Protein AF-A0A2A9CG44-F1 (afdb_monomer_lite)

Sequence (148 aa):
MIVKFLASFSFLVMAVLFAGVLSKVSSVVETRFLSKLSAREQRIFLIGGTVFLESCLVMLLAKANEWSYIDSLFVASLLLLALIWLPAYFRPYQENASRTIGRFHRGLHSGEIDIHKSGSRHPFFIGTLIFCTVGLLTVFAYYFSYVT

Radius of gyration: 20.28 Å; chains: 1; bounding box: 50×35×63 Å

Secondary structure (DSSP, 8-state):
-HHHHHHHHHHHHHHHHHHHHHHHHHHHHHHHTGGGS-HHHHHHHHHHHHHHHHHHHHHHHHHHHT--HHHHHHHHHHHHHHHHHHHHHHHHHHHHHHHHHHHHHH---------S-GGGG-HHHHHHHHHHHHHHHHHHHHHHHHH-

Structure (mmCIF, N/CA/C/O backbone):
data_AF-A0A2A9CG44-F1
#
_entry.id   AF-A0A2A9CG44-F1
#
loop_
_atom_site.group_PDB
_atom_site.id
_atom_site.type_symbol
_atom_site.label_atom_id
_atom_site.label_alt_id
_atom_site.label_comp_id
_atom_site.label_asym_id
_atom_site.label_entity_id
_atom_site.label_seq_id
_atom_site.pdbx_PDB_ins_code
_atom_site.Cartn_x
_atom_site.Cartn_y
_atom_site.Cartn_z
_atom_site.occupancy
_atom_site.B_iso_or_equiv
_atom_site.auth_seq_id
_atom_site.auth_comp_id
_atom_site.auth_asym_id
_atom_site.auth_atom_id
_atom_site.pdbx_PDB_model_num
ATOM 1 N N . MET A 1 1 ? 25.445 9.960 17.411 1.00 73.44 1 MET A N 1
ATOM 2 C CA . MET A 1 1 ? 24.238 9.635 18.210 1.00 73.44 1 MET A CA 1
ATOM 3 C C . MET A 1 1 ? 23.169 10.721 18.082 1.00 73.44 1 MET A C 1
ATOM 5 O O . MET A 1 1 ? 22.064 10.401 17.671 1.00 73.44 1 MET A O 1
ATOM 9 N N . ILE A 1 2 ? 23.519 11.994 18.307 1.00 86.31 2 ILE A N 1
ATOM 10 C CA . ILE A 1 2 ? 22.606 13.153 18.209 1.00 86.31 2 ILE A CA 1
ATOM 11 C C . ILE A 1 2 ? 21.925 13.276 16.834 1.00 86.31 2 ILE A C 1
ATOM 13 O O . ILE A 1 2 ? 20.714 13.435 16.774 1.00 86.31 2 ILE A O 1
ATOM 17 N N . VAL A 1 3 ? 22.663 13.114 15.728 1.00 87.25 3 VAL A N 1
ATOM 18 C CA . VAL A 1 3 ? 22.094 13.207 14.364 1.00 87.25 3 VAL A CA 1
ATOM 19 C C . VAL A 1 3 ? 21.032 12.131 14.097 1.00 87.25 3 VAL A C 1
ATOM 21 O O . VAL A 1 3 ? 19.972 12.435 13.562 1.00 87.25 3 VAL A O 1
ATOM 24 N N . LYS A 1 4 ? 21.277 10.881 14.521 1.00 86.44 4 LYS A N 1
ATOM 25 C CA . LYS A 1 4 ? 20.295 9.787 14.400 1.00 86.44 4 LYS A CA 1
ATOM 26 C C . LYS A 1 4 ? 19.046 10.073 15.235 1.00 86.44 4 LYS A C 1
ATOM 28 O O . LYS A 1 4 ? 17.941 9.856 14.761 1.00 86.44 4 LYS A O 1
ATOM 33 N N . PHE A 1 5 ? 19.227 10.592 16.449 1.00 91.12 5 PHE A N 1
ATOM 34 C CA . PHE A 1 5 ? 18.118 10.980 17.316 1.00 91.12 5 PHE A CA 1
ATOM 35 C C . PHE A 1 5 ? 17.280 12.112 16.704 1.00 91.12 5 PHE A C 1
ATOM 37 O O . PHE A 1 5 ? 16.061 11.990 16.648 1.00 91.12 5 PHE A O 1
ATOM 44 N N . LEU A 1 6 ? 17.919 13.164 16.178 1.00 91.75 6 LEU A N 1
ATOM 45 C CA . LEU A 1 6 ? 17.223 14.264 15.504 1.00 91.75 6 LEU A CA 1
ATOM 46 C C . LEU A 1 6 ? 16.439 13.784 14.278 1.00 91.75 6 LEU A C 1
ATOM 48 O O . LEU A 1 6 ? 15.298 14.196 14.096 1.00 91.75 6 LEU A O 1
ATOM 52 N N . ALA A 1 7 ? 17.031 12.905 13.464 1.00 89.19 7 ALA A N 1
ATOM 53 C CA . ALA A 1 7 ? 16.376 12.343 12.285 1.00 89.19 7 ALA A CA 1
ATOM 54 C C . ALA A 1 7 ? 15.170 11.461 12.655 1.00 89.19 7 ALA A C 1
ATOM 56 O O . ALA A 1 7 ? 14.109 11.571 12.046 1.00 89.19 7 ALA A O 1
ATOM 57 N N . SER A 1 8 ? 15.293 10.618 13.684 1.00 89.00 8 SER A N 1
ATOM 58 C CA . SER A 1 8 ? 14.163 9.820 14.172 1.00 89.00 8 SER A CA 1
ATOM 59 C C . SER A 1 8 ? 13.058 10.695 14.768 1.00 89.00 8 SER A C 1
ATOM 61 O O . SER A 1 8 ? 11.877 10.427 14.556 1.00 89.00 8 SER A O 1
ATOM 63 N N . PHE A 1 9 ? 13.424 11.754 15.495 1.00 92.62 9 PHE A N 1
ATOM 64 C CA . PHE A 1 9 ? 12.466 12.687 16.080 1.00 92.62 9 PHE A CA 1
ATOM 65 C C . PHE A 1 9 ? 11.728 13.497 15.008 1.00 92.62 9 PHE A C 1
ATOM 67 O O . PHE A 1 9 ? 10.508 13.623 15.072 1.00 92.62 9 PHE A O 1
ATOM 74 N N . SER A 1 10 ? 12.429 13.994 13.985 1.00 90.06 10 SER A N 1
ATOM 75 C CA . SER A 1 10 ? 11.787 14.706 12.876 1.00 90.06 10 SER A CA 1
ATOM 76 C C . SER A 1 10 ? 10.849 13.794 12.085 1.00 90.06 10 SER A C 1
ATOM 78 O O . SER A 1 10 ? 9.737 14.207 11.754 1.00 90.06 10 SER A O 1
ATOM 80 N N . PHE A 1 11 ? 11.239 12.536 11.856 1.00 90.06 11 PHE A N 1
ATOM 81 C CA . PHE A 1 11 ? 10.376 11.541 11.222 1.00 90.06 11 PHE A CA 1
ATOM 82 C C . PHE A 1 11 ? 9.108 11.276 12.042 1.00 90.06 11 PHE A C 1
ATOM 84 O O . PHE A 1 11 ? 8.011 11.255 11.487 1.00 90.06 11 PHE A O 1
ATOM 91 N N . LEU A 1 12 ? 9.238 11.142 13.367 1.00 91.94 12 LEU A N 1
ATOM 92 C CA . LEU A 1 12 ? 8.099 10.988 14.273 1.00 91.94 12 LEU A CA 1
ATOM 93 C C . LEU A 1 12 ? 7.137 12.181 14.165 1.00 91.94 12 LEU A C 1
ATOM 95 O O . LEU A 1 12 ? 5.935 11.986 13.996 1.00 91.94 12 LEU A O 1
ATOM 99 N N . VAL A 1 13 ? 7.656 13.411 14.226 1.00 93.12 13 VAL A N 1
ATOM 100 C CA . VAL A 1 13 ? 6.837 14.630 14.122 1.00 93.12 13 VAL A CA 1
ATOM 101 C C . VAL A 1 13 ? 6.109 14.681 12.779 1.00 93.12 13 VAL A C 1
ATOM 103 O O . VAL A 1 13 ? 4.905 14.930 12.747 1.00 93.12 13 VAL A O 1
ATOM 106 N N . MET A 1 14 ? 6.804 14.384 11.678 1.00 90.69 14 MET A N 1
ATOM 107 C CA . MET A 1 14 ? 6.189 14.325 10.350 1.00 90.69 14 MET A CA 1
ATOM 108 C C . MET A 1 14 ? 5.086 13.269 10.274 1.00 90.69 14 MET A C 1
ATOM 110 O O . MET A 1 14 ? 4.010 13.555 9.756 1.00 90.69 14 MET A O 1
ATOM 114 N N . ALA A 1 15 ? 5.314 12.076 10.828 1.00 85.12 15 ALA A N 1
ATOM 115 C CA . ALA A 1 15 ? 4.320 11.008 10.850 1.00 85.12 15 ALA A CA 1
ATOM 116 C C . ALA A 1 15 ? 3.064 11.408 11.642 1.00 85.12 15 ALA A C 1
ATOM 118 O O . ALA A 1 15 ? 1.946 11.168 11.186 1.00 85.12 15 ALA A O 1
ATOM 119 N N . VAL A 1 16 ? 3.230 12.069 12.795 1.00 90.69 16 VAL A N 1
ATOM 120 C CA . VAL A 1 16 ? 2.109 12.557 13.617 1.00 90.69 16 VAL A CA 1
ATOM 121 C C . VAL A 1 16 ? 1.323 13.651 12.892 1.00 90.69 16 VAL A C 1
ATOM 123 O O . VAL A 1 16 ? 0.093 13.597 12.852 1.00 90.69 16 VAL A O 1
ATOM 126 N N . LEU A 1 17 ? 2.009 14.622 12.281 1.00 91.44 17 LEU A N 1
ATOM 127 C CA . LEU A 1 17 ? 1.358 15.678 11.500 1.00 91.44 17 LEU A CA 1
ATOM 128 C C . LEU A 1 17 ? 0.593 15.098 10.311 1.00 91.44 17 LEU A C 1
ATOM 130 O O . LEU A 1 17 ? -0.566 15.450 10.092 1.00 91.44 17 LEU A O 1
ATOM 134 N N . PHE A 1 18 ? 1.216 14.171 9.584 1.00 87.19 18 PHE A N 1
ATOM 135 C CA . PHE A 1 18 ? 0.592 13.483 8.464 1.00 87.19 18 PHE A CA 1
ATOM 136 C C . PHE A 1 18 ? -0.668 12.729 8.902 1.00 87.19 18 PHE A C 1
ATOM 138 O O . PHE A 1 18 ? -1.721 12.899 8.290 1.00 87.19 18 PHE A O 1
ATOM 145 N N . ALA A 1 19 ? -0.606 11.981 10.007 1.00 81.50 19 ALA A N 1
ATOM 146 C CA . ALA A 1 19 ? -1.768 11.295 10.570 1.00 81.50 19 ALA A CA 1
ATOM 147 C C . ALA A 1 19 ? -2.892 12.272 10.964 1.00 81.50 19 ALA A C 1
ATOM 149 O O . ALA A 1 19 ? -4.067 12.007 10.703 1.00 81.50 19 ALA A O 1
ATOM 150 N N . GLY A 1 20 ? -2.547 13.426 11.544 1.00 84.69 20 GLY A N 1
ATOM 151 C CA . GLY A 1 20 ? -3.511 14.472 11.892 1.00 84.69 20 GLY A CA 1
ATOM 152 C C . GLY A 1 20 ? -4.213 15.074 10.670 1.00 84.69 20 GLY A C 1
ATOM 153 O O . GLY A 1 20 ? -5.434 15.245 10.676 1.00 84.69 20 GLY A O 1
ATOM 154 N N . VAL A 1 21 ? -3.462 15.353 9.599 1.00 89.38 21 VAL A N 1
ATOM 155 C CA . VAL A 1 21 ? -4.022 15.818 8.320 1.00 89.38 21 VAL A CA 1
ATOM 156 C C . VAL A 1 21 ? -4.929 14.750 7.715 1.00 89.38 21 VAL A C 1
ATOM 158 O O . VAL A 1 21 ? -6.063 15.055 7.347 1.00 89.38 21 VAL A O 1
ATOM 161 N N . LEU A 1 22 ? -4.471 13.496 7.677 1.00 84.81 22 LEU A N 1
ATOM 162 C CA . LEU A 1 22 ? -5.234 12.373 7.139 1.00 84.81 22 LEU A CA 1
ATOM 163 C C . LEU A 1 22 ? -6.569 12.192 7.877 1.00 84.81 22 LEU A C 1
ATOM 165 O O . LEU A 1 22 ? -7.602 11.999 7.242 1.00 84.81 22 LEU A O 1
ATOM 169 N N . SER A 1 23 ? -6.566 12.330 9.205 1.00 83.56 23 SER A N 1
ATOM 170 C CA . SER A 1 23 ? -7.771 12.255 10.038 1.00 83.56 23 SER A CA 1
ATOM 171 C C . SER A 1 23 ? -8.786 13.352 9.693 1.00 83.56 23 SER A C 1
ATOM 173 O O . SER A 1 23 ? -9.972 13.070 9.517 1.00 83.56 23 SER A O 1
ATOM 175 N N . LYS A 1 24 ? -8.329 14.598 9.498 1.00 87.75 24 LYS A N 1
ATOM 176 C CA . LYS A 1 24 ? -9.204 15.698 9.053 1.00 87.75 24 LYS A CA 1
ATOM 177 C C . LYS A 1 24 ? -9.759 15.474 7.650 1.00 87.75 24 LYS A C 1
ATOM 179 O O . LYS A 1 24 ? -10.929 15.746 7.405 1.00 87.75 24 LYS A O 1
ATOM 184 N N . VAL A 1 25 ? -8.936 14.992 6.722 1.00 85.50 25 VAL A N 1
ATOM 185 C CA . VAL A 1 25 ? -9.397 14.673 5.363 1.00 85.50 25 VAL A CA 1
ATOM 186 C C . VAL A 1 25 ? -10.445 13.563 5.418 1.00 85.50 25 VAL A C 1
ATOM 188 O O . VAL A 1 25 ? -11.510 13.700 4.819 1.00 85.50 25 VAL A O 1
ATOM 191 N N . SER A 1 26 ? -10.187 12.509 6.195 1.00 81.31 26 SER A N 1
ATOM 192 C CA . SER A 1 26 ? -11.116 11.396 6.387 1.00 81.31 26 SER A CA 1
ATOM 193 C C . SER A 1 26 ? -12.462 11.867 6.932 1.00 81.31 26 SER A C 1
ATOM 195 O O . SER A 1 26 ? -13.497 11.502 6.381 1.00 81.31 26 SER A O 1
ATOM 197 N N . SER A 1 27 ? -12.474 12.721 7.960 1.00 84.69 27 SER A N 1
ATOM 198 C CA . SER A 1 27 ? -13.727 13.204 8.550 1.00 84.69 27 SER A CA 1
ATOM 199 C C . SER A 1 27 ? -14.531 14.083 7.590 1.00 84.69 27 SER A C 1
ATOM 201 O O . SER A 1 27 ? -15.759 14.010 7.558 1.00 84.69 27 SER A O 1
ATOM 203 N N . VAL A 1 28 ? -13.867 14.877 6.745 1.00 87.88 28 VAL A N 1
ATOM 204 C CA . VAL A 1 28 ? -14.538 15.657 5.694 1.00 87.88 28 VAL A CA 1
ATOM 205 C C . VAL A 1 28 ? -15.150 14.742 4.633 1.00 87.88 28 VAL A C 1
ATOM 207 O O . VAL A 1 28 ? -16.294 14.957 4.230 1.00 87.88 28 VAL A O 1
ATOM 210 N N . VAL A 1 29 ? -14.418 13.717 4.193 1.00 84.12 29 VAL A N 1
ATOM 211 C CA . VAL A 1 29 ? -14.921 12.732 3.223 1.00 84.12 29 VAL A CA 1
ATOM 212 C C . VAL A 1 29 ? -16.122 11.983 3.798 1.00 84.12 29 VAL A C 1
ATOM 214 O O . VAL A 1 29 ? -17.144 11.837 3.126 1.00 84.12 29 VAL A O 1
ATOM 217 N N . GLU A 1 30 ? -16.038 11.571 5.059 1.00 85.31 30 GLU A N 1
ATOM 218 C CA . GLU A 1 30 ? -17.110 10.851 5.732 1.00 85.31 30 GLU A CA 1
ATOM 219 C C . GLU A 1 30 ? -18.370 11.708 5.872 1.00 85.31 30 GLU A C 1
ATOM 221 O O . GLU A 1 30 ? -19.450 11.316 5.434 1.00 85.31 30 GLU A O 1
ATOM 226 N N . THR A 1 31 ? -18.228 12.922 6.402 1.00 86.06 31 THR A N 1
ATOM 227 C CA . THR A 1 31 ? -19.366 13.810 6.672 1.00 86.06 31 THR A CA 1
ATOM 228 C C . THR A 1 31 ? -20.014 14.372 5.412 1.00 86.06 31 THR A C 1
ATOM 230 O O . THR A 1 31 ? -21.232 14.552 5.401 1.00 86.06 31 THR A O 1
ATOM 233 N N . ARG A 1 32 ? -19.251 14.655 4.347 1.00 84.12 32 ARG A N 1
ATOM 234 C CA . ARG A 1 32 ? -19.799 15.262 3.119 1.00 84.12 32 ARG A CA 1
ATOM 235 C C . ARG A 1 32 ? -20.241 14.257 2.064 1.00 84.12 32 ARG A C 1
ATOM 237 O O . ARG A 1 32 ? -21.201 14.554 1.347 1.00 84.12 32 ARG A O 1
ATOM 244 N N . PHE A 1 33 ? -19.543 13.129 1.941 1.00 81.56 33 PHE A N 1
ATOM 245 C CA . PHE A 1 33 ? -19.770 12.157 0.871 1.00 81.56 33 PHE A CA 1
ATOM 246 C C . PHE A 1 33 ? -20.348 10.848 1.398 1.00 81.56 33 PHE A C 1
ATOM 248 O O . PHE A 1 33 ? -21.430 10.458 0.964 1.00 81.56 33 PHE A O 1
ATOM 255 N N . LEU A 1 34 ? -19.671 10.181 2.341 1.00 81.81 34 LEU A N 1
ATOM 256 C CA . LEU A 1 34 ? -20.094 8.843 2.777 1.00 81.81 34 LEU A CA 1
ATOM 257 C C . LEU A 1 34 ? -21.426 8.876 3.532 1.00 81.81 34 LEU A C 1
ATOM 259 O O . LEU A 1 34 ? -22.262 8.008 3.305 1.00 81.81 34 LEU A O 1
ATOM 263 N N . SER A 1 35 ? -21.670 9.901 4.349 1.00 82.62 35 SER A N 1
ATOM 264 C CA . SER A 1 35 ? -22.902 10.073 5.136 1.00 82.62 35 SER A CA 1
ATOM 265 C C . SER A 1 35 ? -24.191 10.086 4.304 1.00 82.62 35 SER A C 1
ATOM 267 O O . SER A 1 35 ? -25.264 9.810 4.835 1.00 82.62 35 SER A O 1
ATOM 269 N N . LYS A 1 36 ? -24.096 10.396 3.005 1.00 85.62 36 LYS A N 1
ATOM 270 C CA . LYS A 1 36 ? -25.230 10.448 2.070 1.00 85.62 36 LYS A CA 1
ATOM 271 C C . LYS A 1 36 ? -25.511 9.115 1.374 1.00 85.62 36 LYS A C 1
ATOM 273 O O . LYS A 1 36 ? -26.516 9.003 0.681 1.00 85.62 36 LYS A O 1
ATOM 278 N N . LEU A 1 37 ? -24.616 8.141 1.515 1.00 87.31 37 LEU A N 1
ATOM 279 C CA . LEU A 1 37 ? -24.665 6.853 0.829 1.00 87.31 37 LEU A CA 1
ATOM 280 C C . LEU A 1 37 ? -25.141 5.747 1.771 1.00 87.31 37 LEU A C 1
ATOM 282 O O . LEU A 1 37 ? -24.901 5.790 2.978 1.00 87.31 37 LEU A O 1
ATOM 286 N N . SER A 1 38 ? -25.755 4.706 1.210 1.00 90.31 38 SER A N 1
ATOM 287 C CA . SER A 1 38 ? -26.060 3.484 1.958 1.00 90.31 38 SER A CA 1
ATOM 288 C C . SER A 1 38 ? -24.781 2.725 2.336 1.00 90.31 38 SER A C 1
ATOM 290 O O . SER A 1 38 ? -23.751 2.824 1.668 1.00 90.31 38 SER A O 1
ATOM 292 N N . ALA A 1 39 ? -24.841 1.879 3.370 1.00 84.75 39 ALA A N 1
ATOM 293 C CA . ALA A 1 39 ? -23.684 1.096 3.822 1.00 84.75 39 ALA A CA 1
ATOM 294 C C . ALA A 1 39 ? -23.056 0.226 2.708 1.00 84.75 39 ALA A C 1
ATOM 296 O O . ALA A 1 39 ? -21.841 0.017 2.671 1.00 84.75 39 ALA A O 1
ATOM 297 N N . ARG A 1 40 ? -23.875 -0.271 1.769 1.00 87.06 40 ARG A N 1
ATOM 298 C CA . ARG A 1 40 ? -23.399 -1.047 0.615 1.00 87.06 40 ARG A CA 1
ATOM 299 C C . ARG A 1 40 ? -22.640 -0.168 -0.378 1.00 87.06 40 ARG A C 1
ATOM 301 O O . ARG A 1 40 ? -21.565 -0.558 -0.829 1.00 87.06 40 ARG A O 1
ATOM 308 N N . GLU A 1 41 ? -23.180 1.001 -0.698 1.00 88.00 41 GLU A N 1
ATOM 309 C CA . GLU A 1 41 ? -22.561 1.955 -1.624 1.00 88.00 41 GLU A CA 1
ATOM 310 C C . GLU A 1 41 ? -21.263 2.523 -1.056 1.00 88.00 41 GLU A C 1
ATOM 312 O O . GLU A 1 41 ? -20.267 2.570 -1.771 1.00 88.00 41 GLU A O 1
ATOM 317 N N . GLN A 1 42 ? -21.230 2.855 0.239 1.00 87.88 42 GLN A N 1
ATOM 318 C CA . GLN A 1 42 ? -20.004 3.267 0.926 1.00 87.88 42 GLN A CA 1
ATOM 319 C C . GLN A 1 42 ? -18.910 2.205 0.783 1.00 87.88 42 GLN A C 1
ATOM 321 O O . GLN A 1 42 ? -17.775 2.518 0.435 1.00 87.88 42 GLN A O 1
ATOM 326 N N . ARG A 1 43 ? -19.246 0.926 0.998 1.00 88.94 43 ARG A N 1
ATOM 327 C CA . ARG A 1 43 ? -18.282 -0.173 0.863 1.00 88.94 43 ARG A CA 1
ATOM 328 C C . ARG A 1 43 ? -17.751 -0.297 -0.567 1.00 88.94 43 ARG A C 1
ATOM 330 O O . ARG A 1 43 ? -16.545 -0.452 -0.733 1.00 88.94 43 ARG A O 1
ATOM 337 N N . ILE A 1 44 ? -18.617 -0.225 -1.579 1.00 90.62 44 ILE A N 1
ATOM 338 C CA . ILE A 1 44 ? -18.206 -0.287 -2.993 1.00 90.62 44 ILE A CA 1
ATOM 339 C C . ILE A 1 44 ? -17.323 0.912 -3.347 1.00 90.62 44 ILE A C 1
ATOM 341 O O . ILE A 1 44 ? -16.270 0.732 -3.953 1.00 90.62 44 ILE A O 1
ATOM 345 N N . PHE A 1 45 ? -17.713 2.114 -2.921 1.00 90.88 45 PHE A N 1
ATOM 346 C CA . PHE A 1 45 ? -16.945 3.336 -3.134 1.00 90.88 45 PHE A CA 1
ATOM 347 C C . PHE A 1 45 ? -15.550 3.242 -2.512 1.00 90.88 45 PHE A C 1
ATOM 349 O O . PHE A 1 45 ? -14.563 3.551 -3.171 1.00 90.88 45 PHE A O 1
ATOM 356 N N . LEU A 1 46 ? -15.449 2.756 -1.272 1.00 90.88 46 LEU A N 1
ATOM 357 C CA . LEU A 1 46 ? -14.166 2.574 -0.595 1.00 90.88 46 LEU A CA 1
ATOM 358 C C . LEU A 1 46 ? -13.292 1.537 -1.305 1.00 90.88 46 LEU A C 1
ATOM 360 O O . LEU A 1 46 ? -12.111 1.793 -1.511 1.00 90.88 46 LEU A O 1
ATOM 364 N N . ILE A 1 47 ? -13.855 0.401 -1.728 1.00 92.94 47 ILE A N 1
ATOM 365 C CA . ILE A 1 47 ? -13.116 -0.621 -2.487 1.00 92.94 47 ILE A CA 1
ATOM 366 C C . ILE A 1 47 ? -12.596 -0.035 -3.806 1.00 92.94 47 ILE A C 1
ATOM 368 O O . ILE A 1 47 ? -11.400 -0.113 -4.076 1.00 92.94 47 ILE A O 1
ATOM 372 N N . GLY A 1 48 ? -13.466 0.598 -4.599 1.00 93.56 48 GLY A N 1
ATOM 373 C CA . GLY A 1 48 ? -13.084 1.205 -5.876 1.00 93.56 48 GLY A CA 1
ATOM 374 C C . GLY A 1 48 ? -12.057 2.326 -5.709 1.00 93.56 48 GLY A C 1
ATOM 375 O O . GLY A 1 48 ? -11.071 2.374 -6.439 1.00 93.56 48 GLY A O 1
ATOM 376 N N . GLY A 1 49 ? -12.236 3.176 -4.696 1.00 92.31 49 GLY A N 1
ATOM 377 C CA . GLY A 1 49 ? -11.283 4.224 -4.342 1.00 92.31 49 GLY A CA 1
ATOM 378 C C . GLY A 1 49 ? -9.921 3.669 -3.925 1.00 92.31 49 GLY A C 1
ATOM 379 O O . GLY A 1 49 ? -8.901 4.235 -4.301 1.00 92.31 49 GLY A O 1
ATOM 380 N N . THR A 1 50 ? -9.891 2.536 -3.218 1.00 93.50 50 THR A N 1
ATOM 381 C CA . THR A 1 50 ? -8.641 1.849 -2.849 1.00 93.50 50 THR A CA 1
ATOM 382 C C . THR A 1 50 ? -7.884 1.406 -4.094 1.00 93.50 50 THR A C 1
ATOM 384 O O . THR A 1 50 ? -6.741 1.803 -4.289 1.00 93.50 50 THR A O 1
ATOM 387 N N . VAL A 1 51 ? -8.556 0.666 -4.981 1.00 95.06 51 VAL A N 1
ATOM 388 C CA . VAL A 1 51 ? -7.972 0.165 -6.236 1.00 95.06 51 VAL A CA 1
ATOM 389 C C . VAL A 1 51 ? -7.473 1.321 -7.109 1.00 95.06 51 VAL A C 1
ATOM 391 O O . VAL A 1 51 ? -6.390 1.247 -7.692 1.00 95.06 51 VAL A O 1
ATOM 394 N N . PHE A 1 52 ? -8.236 2.415 -7.181 1.00 95.19 52 PHE A N 1
ATOM 395 C CA . PHE A 1 52 ? -7.850 3.612 -7.924 1.00 95.19 52 PHE A CA 1
ATOM 396 C C . PHE A 1 52 ? -6.595 4.275 -7.338 1.00 95.19 52 PHE A C 1
ATOM 398 O O . PHE A 1 52 ? -5.641 4.535 -8.069 1.00 95.19 52 PHE A O 1
ATOM 405 N N . LEU A 1 53 ? -6.563 4.508 -6.022 1.00 93.81 53 LEU A N 1
ATOM 406 C CA . LEU A 1 53 ? -5.413 5.118 -5.349 1.00 93.81 53 LEU A CA 1
ATOM 407 C C . LEU A 1 53 ? -4.152 4.258 -5.469 1.00 93.81 53 LEU A C 1
ATOM 409 O O . LEU A 1 53 ? -3.072 4.790 -5.718 1.00 93.81 53 LEU A O 1
ATOM 413 N N . GLU A 1 54 ? -4.279 2.939 -5.340 1.00 95.19 54 GLU A N 1
ATOM 414 C CA . GLU A 1 54 ? -3.166 2.003 -5.516 1.00 95.19 54 GLU A CA 1
ATOM 415 C C . GLU A 1 54 ? -2.650 2.005 -6.960 1.00 95.19 54 GLU A C 1
ATOM 417 O O . GLU A 1 54 ? -1.440 2.045 -7.182 1.00 95.19 54 GLU A O 1
ATOM 422 N N . SER A 1 55 ? -3.542 2.098 -7.949 1.00 94.75 55 SER A N 1
ATOM 423 C CA . SER A 1 55 ? -3.156 2.267 -9.357 1.00 94.75 55 SER A CA 1
ATOM 424 C C . SER A 1 55 ? -2.382 3.573 -9.586 1.00 94.75 55 SER A C 1
ATOM 426 O O . SER A 1 55 ? -1.362 3.579 -10.281 1.00 94.75 55 SER A O 1
ATOM 428 N N . CYS A 1 56 ? -2.820 4.679 -8.969 1.00 95.62 56 CYS A N 1
ATOM 429 C CA . CYS A 1 56 ? -2.091 5.948 -9.002 1.00 95.62 56 CYS A CA 1
ATOM 430 C C . CYS A 1 56 ? -0.712 5.833 -8.338 1.00 95.62 56 CYS A C 1
ATOM 432 O O . CYS A 1 56 ? 0.263 6.355 -8.877 1.00 95.62 56 CYS A O 1
ATOM 434 N N . LEU A 1 57 ? -0.608 5.133 -7.203 1.00 93.81 57 LEU A N 1
ATOM 435 C CA . LEU A 1 57 ? 0.669 4.885 -6.528 1.00 93.81 57 LEU A CA 1
ATOM 436 C C . LEU A 1 57 ? 1.641 4.110 -7.420 1.00 93.81 57 LEU A C 1
ATOM 438 O O . LEU A 1 57 ? 2.806 4.492 -7.502 1.00 93.81 57 LEU A O 1
ATOM 442 N N . VAL A 1 58 ? 1.174 3.084 -8.138 1.00 96.38 58 VAL A N 1
ATOM 443 C CA . VAL A 1 58 ? 2.008 2.350 -9.104 1.00 96.38 58 VAL A CA 1
ATOM 444 C C . VAL A 1 58 ? 2.500 3.259 -10.220 1.00 96.38 58 VAL A C 1
ATOM 446 O O . VAL A 1 58 ? 3.680 3.232 -10.556 1.00 96.38 58 VAL A O 1
ATOM 449 N N . MET A 1 59 ? 1.625 4.097 -10.777 1.00 95.06 59 MET A N 1
ATOM 450 C CA . MET A 1 59 ? 2.008 5.026 -11.840 1.00 95.06 59 MET A CA 1
ATOM 451 C C . MET A 1 59 ? 3.049 6.050 -11.361 1.00 95.06 59 MET A C 1
ATOM 453 O O . MET A 1 59 ? 3.999 6.356 -12.082 1.00 95.06 59 MET A O 1
ATOM 457 N N . LEU A 1 60 ? 2.896 6.558 -10.135 1.00 94.12 60 LEU A N 1
ATOM 458 C CA . LEU A 1 60 ? 3.875 7.449 -9.513 1.00 94.12 60 LEU A CA 1
ATOM 459 C C . LEU A 1 60 ? 5.207 6.737 -9.262 1.00 94.12 60 LEU A C 1
ATOM 461 O O . LEU A 1 60 ? 6.251 7.317 -9.546 1.00 94.12 60 LEU A O 1
ATOM 465 N N . LEU A 1 61 ? 5.178 5.491 -8.782 1.00 93.06 61 LEU A N 1
ATOM 466 C CA . LEU A 1 61 ? 6.374 4.679 -8.557 1.00 93.06 61 LEU A CA 1
ATOM 467 C C . LEU A 1 61 ? 7.128 4.418 -9.867 1.00 93.06 61 LEU A C 1
ATOM 469 O O . LEU A 1 61 ? 8.346 4.594 -9.908 1.00 93.06 61 LEU A O 1
ATOM 473 N N . ALA A 1 62 ? 6.399 4.072 -10.931 1.00 95.81 62 ALA A N 1
ATOM 474 C CA . ALA A 1 62 ? 6.954 3.862 -12.264 1.00 95.81 62 ALA A CA 1
ATOM 475 C C . ALA A 1 62 ? 7.644 5.125 -12.780 1.00 95.81 62 ALA A C 1
ATOM 477 O O . ALA A 1 62 ? 8.800 5.085 -13.191 1.00 95.81 62 ALA A O 1
ATOM 478 N N . LYS A 1 63 ? 6.966 6.275 -12.681 1.00 95.12 63 LYS A N 1
ATOM 479 C CA . LYS A 1 63 ? 7.518 7.557 -13.125 1.00 95.12 63 LYS A CA 1
ATOM 480 C C . LYS A 1 63 ? 8.723 7.999 -12.292 1.00 95.12 63 LYS A C 1
ATOM 482 O O . LYS A 1 63 ? 9.665 8.545 -12.849 1.00 95.12 63 LYS A O 1
ATOM 487 N N . ALA A 1 64 ? 8.689 7.797 -10.977 1.00 94.38 64 ALA A N 1
ATOM 488 C CA . ALA A 1 64 ? 9.754 8.237 -10.078 1.00 94.38 64 ALA A CA 1
ATOM 489 C C . ALA A 1 64 ? 11.057 7.445 -10.252 1.00 94.38 64 ALA A C 1
ATOM 491 O O . ALA A 1 64 ? 12.126 8.003 -10.029 1.00 94.38 64 ALA A O 1
ATOM 492 N N . ASN A 1 65 ? 10.967 6.168 -10.636 1.00 92.81 65 ASN A N 1
ATOM 493 C CA . ASN A 1 65 ? 12.129 5.288 -10.791 1.00 92.81 65 ASN A CA 1
ATOM 494 C C . ASN A 1 65 ? 12.469 4.977 -12.256 1.00 92.81 65 ASN A C 1
ATOM 496 O O . ASN A 1 65 ? 13.356 4.167 -12.504 1.00 92.81 65 ASN A O 1
ATOM 500 N N . GLU A 1 66 ? 11.758 5.584 -13.213 1.00 94.88 66 GLU A N 1
ATOM 501 C CA . GLU A 1 66 ? 11.881 5.294 -14.652 1.00 94.88 66 GLU A CA 1
ATOM 502 C C . GLU A 1 66 ? 11.702 3.798 -14.979 1.00 94.88 66 GLU A C 1
ATOM 504 O O . GLU A 1 66 ? 12.295 3.254 -15.909 1.00 94.88 66 GLU A O 1
ATOM 509 N N . TRP A 1 67 ? 10.873 3.111 -14.192 1.00 93.81 67 TRP A N 1
ATOM 510 C CA . TRP A 1 67 ? 10.592 1.689 -14.360 1.00 93.81 67 TRP A CA 1
ATOM 511 C C . TRP A 1 67 ? 9.443 1.460 -15.330 1.00 93.81 67 TRP A C 1
ATOM 513 O O . TRP A 1 67 ? 8.558 2.305 -15.503 1.00 93.81 67 TRP A O 1
ATOM 523 N N . SER A 1 68 ? 9.406 0.261 -15.917 1.00 95.00 68 SER A N 1
ATOM 524 C CA . SER A 1 68 ? 8.222 -0.175 -16.645 1.00 95.00 68 SER A CA 1
ATOM 525 C C . SER A 1 68 ? 7.017 -0.220 -15.695 1.00 95.00 68 SER A C 1
ATOM 527 O O . SER A 1 68 ? 7.138 -0.477 -14.488 1.00 95.00 68 SER A O 1
ATOM 529 N N . TYR A 1 69 ? 5.824 0.036 -16.238 1.00 94.19 69 TYR A N 1
ATOM 530 C CA . TYR A 1 69 ? 4.598 -0.048 -15.446 1.00 94.19 69 TYR A CA 1
ATOM 531 C C . TYR A 1 69 ? 4.399 -1.458 -14.873 1.00 94.19 69 TYR A C 1
ATOM 533 O O . TYR A 1 69 ? 3.992 -1.591 -13.723 1.00 94.19 69 TYR A O 1
ATOM 541 N N . ILE A 1 70 ? 4.734 -2.500 -15.643 1.00 95.62 70 ILE A N 1
ATOM 542 C CA . ILE A 1 70 ? 4.592 -3.901 -15.228 1.00 95.62 70 ILE A CA 1
ATOM 543 C C . ILE A 1 70 ? 5.520 -4.237 -14.054 1.00 95.62 70 ILE A C 1
ATOM 545 O O . ILE A 1 70 ? 5.067 -4.836 -13.079 1.00 95.62 70 ILE A O 1
ATOM 549 N N . ASP A 1 71 ? 6.781 -3.800 -14.089 1.00 94.12 71 ASP A N 1
ATOM 550 C CA . ASP A 1 71 ? 7.717 -4.023 -12.976 1.00 94.12 71 ASP A CA 1
ATOM 551 C C . ASP A 1 71 ? 7.277 -3.286 -11.716 1.00 94.12 71 ASP A C 1
ATOM 553 O O . ASP A 1 71 ? 7.294 -3.828 -10.609 1.00 94.12 71 ASP A O 1
ATOM 557 N N . SER A 1 72 ? 6.800 -2.056 -11.893 1.00 96.25 72 SER A N 1
ATOM 558 C CA . SER A 1 72 ? 6.269 -1.251 -10.796 1.00 96.25 72 SER A CA 1
ATOM 559 C C . SER A 1 72 ? 5.018 -1.886 -10.192 1.00 96.25 72 SER A C 1
ATOM 561 O O . SER A 1 72 ? 4.864 -1.894 -8.972 1.00 96.25 72 SER A O 1
ATOM 563 N N . LEU A 1 73 ? 4.146 -2.458 -11.029 1.00 96.56 73 LEU A N 1
ATOM 564 C CA . LEU A 1 73 ? 2.946 -3.173 -10.602 1.00 96.56 73 LEU A CA 1
ATOM 565 C C . LEU A 1 73 ? 3.303 -4.421 -9.792 1.00 96.56 73 LEU A C 1
ATOM 567 O O . LEU A 1 73 ? 2.678 -4.667 -8.760 1.00 96.56 73 LEU A O 1
ATOM 571 N N . PHE A 1 74 ? 4.323 -5.174 -10.211 1.00 95.88 74 PHE A N 1
ATOM 572 C CA . PHE A 1 74 ? 4.821 -6.337 -9.476 1.00 95.88 74 PHE A CA 1
ATOM 573 C C . PHE A 1 74 ? 5.334 -5.949 -8.086 1.00 95.88 74 PHE A C 1
ATOM 575 O O . PHE A 1 74 ? 4.853 -6.465 -7.073 1.00 95.88 74 PHE A O 1
ATOM 582 N N . VAL A 1 75 ? 6.271 -4.997 -8.031 1.00 95.12 75 VAL A N 1
ATOM 583 C CA . VAL A 1 75 ? 6.902 -4.553 -6.781 1.00 95.12 75 VAL A CA 1
ATOM 584 C C . VAL A 1 75 ? 5.868 -3.960 -5.828 1.00 95.12 75 VAL A C 1
ATOM 586 O O . VAL A 1 75 ? 5.831 -4.325 -4.652 1.00 95.12 75 VAL A O 1
ATOM 589 N N . ALA A 1 76 ? 4.995 -3.083 -6.325 1.00 94.44 76 ALA A N 1
ATOM 590 C CA . ALA A 1 76 ? 3.958 -2.470 -5.509 1.00 94.44 76 ALA A CA 1
ATOM 591 C C . ALA A 1 76 ? 2.954 -3.499 -4.983 1.00 94.44 76 ALA A C 1
ATOM 593 O O . ALA A 1 76 ? 2.595 -3.430 -3.812 1.00 94.44 76 ALA A O 1
ATOM 594 N N . SER A 1 77 ? 2.542 -4.477 -5.798 1.00 94.88 77 SER A N 1
ATOM 595 C CA . SER A 1 77 ? 1.619 -5.533 -5.357 1.00 94.88 77 SER A CA 1
ATOM 596 C C . SER A 1 77 ? 2.220 -6.370 -4.226 1.00 94.88 77 SER A C 1
ATOM 598 O O . SER A 1 77 ? 1.548 -6.629 -3.230 1.00 94.88 77 SER A O 1
ATOM 600 N N . LEU A 1 78 ? 3.500 -6.747 -4.322 1.00 93.31 78 LEU A N 1
ATOM 601 C CA . LEU A 1 78 ? 4.188 -7.471 -3.246 1.00 93.31 78 LEU A CA 1
ATOM 602 C C . LEU A 1 78 ? 4.313 -6.630 -1.971 1.00 93.31 78 LEU A C 1
ATOM 604 O O . LEU A 1 78 ? 4.065 -7.121 -0.867 1.00 93.31 78 LEU A O 1
ATOM 608 N N . LEU A 1 79 ? 4.680 -5.358 -2.122 1.00 92.75 79 LEU A N 1
ATOM 609 C CA . LEU A 1 79 ? 4.873 -4.447 -1.001 1.00 92.75 79 LEU A CA 1
ATOM 610 C C . LEU A 1 79 ? 3.549 -4.141 -0.288 1.00 92.75 79 LEU A C 1
ATOM 612 O O . LEU A 1 79 ? 3.489 -4.205 0.938 1.00 92.75 79 LEU A O 1
ATOM 616 N N . LEU A 1 80 ? 2.475 -3.876 -1.035 1.00 92.25 80 LEU A N 1
ATOM 617 C CA . LEU A 1 80 ? 1.134 -3.664 -0.489 1.00 92.25 80 LEU A CA 1
ATOM 618 C C . LEU A 1 80 ? 0.619 -4.914 0.227 1.00 92.25 80 LEU A C 1
ATOM 620 O O . LEU A 1 80 ? 0.107 -4.797 1.340 1.00 92.25 80 LEU A O 1
ATOM 624 N N . LEU A 1 81 ? 0.820 -6.106 -0.347 1.00 89.62 81 LEU A N 1
ATOM 625 C CA . LEU A 1 81 ? 0.441 -7.368 0.290 1.00 89.62 81 LEU A CA 1
ATOM 626 C C . LEU A 1 81 ? 1.148 -7.551 1.642 1.00 89.62 81 LEU A C 1
ATOM 628 O O . LEU A 1 81 ? 0.512 -7.909 2.636 1.00 89.62 81 LEU A O 1
ATOM 632 N N . ALA A 1 82 ? 2.448 -7.251 1.706 1.00 86.56 82 ALA A N 1
ATOM 633 C CA . ALA A 1 82 ? 3.196 -7.273 2.958 1.00 86.56 82 ALA A CA 1
ATOM 634 C C . ALA A 1 82 ? 2.641 -6.242 3.958 1.00 86.56 82 ALA A C 1
ATOM 636 O O . ALA A 1 82 ? 2.371 -6.580 5.113 1.00 86.56 82 ALA A O 1
ATOM 637 N N . LEU A 1 83 ? 2.400 -5.005 3.514 1.00 85.69 83 LEU A N 1
ATOM 638 C CA . LEU A 1 83 ? 1.900 -3.922 4.363 1.00 85.69 83 LEU A CA 1
ATOM 639 C C . LEU A 1 83 ? 0.517 -4.193 4.956 1.00 85.69 83 LEU A C 1
ATOM 641 O O . LEU A 1 83 ? 0.276 -3.791 6.089 1.00 85.69 83 LEU A O 1
ATOM 645 N N . ILE A 1 84 ? -0.387 -4.865 4.241 1.00 84.88 84 ILE A N 1
ATOM 646 C CA . ILE A 1 84 ? -1.702 -5.215 4.799 1.00 84.88 84 ILE A CA 1
ATOM 647 C C . ILE A 1 84 ? -1.639 -6.448 5.705 1.00 84.88 84 ILE A C 1
ATOM 649 O O . ILE A 1 84 ? -2.431 -6.573 6.642 1.00 84.88 84 ILE A O 1
ATOM 653 N N . TRP A 1 85 ? -0.702 -7.362 5.447 1.00 82.44 85 TRP A N 1
ATOM 654 C CA . TRP A 1 85 ? -0.585 -8.612 6.189 1.00 82.44 85 TRP A CA 1
ATOM 655 C C . TRP A 1 85 ? 0.109 -8.424 7.541 1.00 82.44 85 TRP A C 1
ATOM 657 O O . TRP A 1 85 ? -0.371 -8.946 8.549 1.00 82.44 85 TRP A O 1
ATOM 667 N N . LEU A 1 86 ? 1.187 -7.631 7.596 1.00 80.12 86 LEU A N 1
ATOM 668 C CA . LEU A 1 86 ? 1.959 -7.400 8.822 1.00 80.12 86 LEU A CA 1
ATOM 669 C C . LEU A 1 86 ? 1.089 -6.885 9.989 1.00 80.12 86 LEU A C 1
ATOM 671 O O . LEU A 1 86 ? 1.079 -7.529 11.039 1.00 80.12 86 LEU A O 1
ATOM 675 N N . PRO A 1 87 ? 0.317 -5.787 9.862 1.00 76.25 87 PRO A N 1
ATOM 676 C CA . PRO A 1 87 ? -0.518 -5.286 10.953 1.00 76.25 87 PRO A CA 1
ATOM 677 C C . PRO A 1 87 ? -1.609 -6.279 11.353 1.00 76.25 87 PRO A C 1
ATOM 679 O O . PRO A 1 87 ? -1.888 -6.440 12.542 1.00 76.25 87 PRO A O 1
ATOM 682 N N . ALA A 1 88 ? -2.202 -6.966 10.371 1.00 74.81 88 ALA A N 1
ATOM 683 C CA . ALA A 1 88 ? -3.234 -7.970 10.605 1.00 74.81 88 ALA 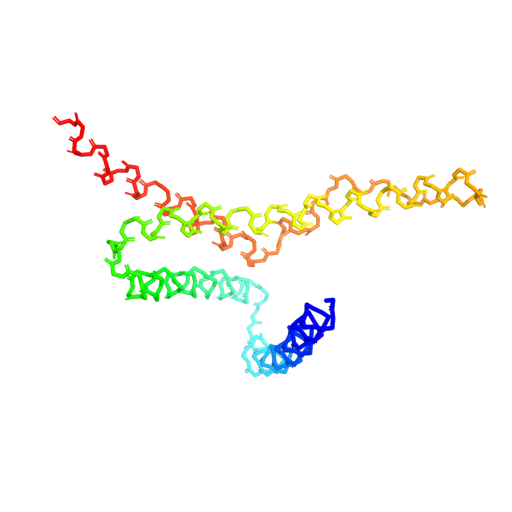A CA 1
ATOM 684 C C . ALA A 1 88 ? -2.706 -9.185 11.386 1.00 74.81 88 ALA A C 1
ATOM 686 O O . ALA A 1 88 ? -3.473 -9.811 12.114 1.00 74.81 88 ALA A O 1
ATOM 687 N N . TYR A 1 89 ? -1.415 -9.499 11.258 1.00 77.81 89 TYR A N 1
ATOM 688 C CA . TYR A 1 89 ? -0.745 -10.556 12.010 1.00 77.81 89 TYR A CA 1
ATOM 689 C C . TYR A 1 89 ? -0.250 -10.076 13.383 1.00 77.81 89 TYR A C 1
ATOM 691 O O . TYR A 1 89 ? -0.560 -10.677 14.414 1.00 77.81 89 TYR A O 1
ATOM 699 N N . PHE A 1 90 ? 0.504 -8.974 13.419 1.00 79.75 90 PHE A N 1
ATOM 700 C CA . PHE A 1 90 ? 1.193 -8.531 14.630 1.00 79.75 90 PHE A CA 1
ATOM 701 C C . PHE A 1 90 ? 0.252 -7.969 15.692 1.00 79.75 90 PHE A C 1
ATOM 703 O O . PHE A 1 90 ? 0.513 -8.160 16.877 1.00 79.75 90 PHE A O 1
ATOM 710 N N . ARG A 1 91 ? -0.844 -7.302 15.314 1.00 77.94 91 ARG A N 1
ATOM 711 C CA . ARG A 1 91 ? -1.758 -6.713 16.301 1.00 77.94 91 ARG A CA 1
ATOM 712 C C . ARG A 1 91 ? -2.443 -7.780 17.174 1.00 77.94 91 ARG A C 1
ATOM 714 O O . ARG A 1 91 ? -2.274 -7.702 18.390 1.00 77.94 91 ARG A O 1
ATOM 721 N N . PRO A 1 92 ? -3.114 -8.810 16.620 1.00 77.12 92 PRO A N 1
ATOM 722 C CA . PRO A 1 92 ? -3.666 -9.893 17.434 1.00 77.12 92 PRO A CA 1
ATOM 723 C C . PRO A 1 92 ? -2.589 -10.649 18.213 1.00 77.12 92 PRO A C 1
ATOM 725 O O . PRO A 1 92 ? -2.804 -11.006 19.366 1.00 77.12 92 PRO A O 1
ATOM 728 N N . TYR A 1 93 ? -1.408 -10.859 17.618 1.00 80.06 93 TYR A N 1
ATOM 729 C CA . TYR A 1 93 ? -0.288 -11.506 18.302 1.00 80.06 93 TYR A CA 1
ATOM 730 C C . TYR A 1 93 ? 0.119 -10.753 19.579 1.00 80.06 93 TYR A C 1
ATOM 732 O O . TYR A 1 93 ? 0.205 -11.357 20.646 1.00 80.06 93 TYR A O 1
ATOM 740 N N . GLN A 1 94 ? 0.315 -9.434 19.495 1.00 81.75 94 GLN A N 1
ATOM 741 C CA . GLN A 1 94 ? 0.692 -8.601 20.642 1.00 81.75 94 GLN A CA 1
ATOM 742 C C . GLN A 1 94 ? -0.431 -8.516 21.685 1.00 81.75 94 GLN A C 1
ATOM 744 O O . GLN A 1 94 ? -0.179 -8.641 22.885 1.00 81.75 94 GLN A O 1
ATOM 749 N N . GLU A 1 95 ? -1.683 -8.360 21.243 1.00 80.31 95 GLU A N 1
ATOM 750 C CA . GLU A 1 95 ? -2.845 -8.339 22.136 1.00 80.31 95 GLU A CA 1
ATOM 751 C C . GLU A 1 95 ? -2.970 -9.670 22.901 1.00 80.31 95 GLU A C 1
ATOM 753 O O . GLU A 1 95 ? -3.070 -9.669 24.130 1.00 80.31 95 GLU A O 1
ATOM 758 N N . ASN A 1 96 ? -2.847 -10.810 22.220 1.00 80.31 96 ASN A N 1
ATOM 759 C CA . ASN A 1 96 ? -2.898 -12.135 22.842 1.00 80.31 96 ASN A CA 1
ATOM 760 C C . ASN A 1 96 ? -1.687 -12.409 23.754 1.00 80.31 96 ASN A C 1
ATOM 762 O O . ASN A 1 96 ? -1.851 -12.970 24.844 1.00 80.31 96 ASN A O 1
ATOM 766 N N . ALA A 1 97 ? -0.484 -11.968 23.371 1.00 82.50 97 ALA A N 1
ATOM 767 C CA . ALA A 1 97 ? 0.710 -12.068 24.211 1.00 82.50 97 ALA A CA 1
ATOM 768 C C . ALA A 1 97 ? 0.537 -11.281 25.521 1.00 82.50 97 ALA A C 1
ATOM 770 O O . ALA A 1 97 ? 0.765 -11.817 26.607 1.00 82.50 97 ALA A O 1
ATOM 771 N N . SER A 1 98 ? 0.042 -10.041 25.441 1.00 81.00 98 SER A N 1
ATOM 772 C CA . SER A 1 98 ? -0.215 -9.203 26.618 1.00 81.00 98 SER A CA 1
ATOM 773 C C . SER A 1 98 ? -1.271 -9.806 27.555 1.00 81.00 98 SER A C 1
ATOM 775 O O . SER A 1 98 ? -1.081 -9.822 28.773 1.00 81.00 98 SER A O 1
ATOM 777 N N . ARG A 1 99 ? -2.347 -10.388 27.002 1.00 76.38 99 ARG A N 1
ATOM 778 C CA . ARG A 1 99 ? -3.395 -11.085 27.769 1.00 76.38 99 ARG A CA 1
ATOM 779 C C . ARG A 1 99 ? -2.861 -12.326 28.477 1.00 76.38 99 ARG A C 1
ATOM 781 O O . ARG A 1 99 ? -3.257 -12.584 29.613 1.00 76.38 99 ARG A O 1
ATOM 788 N N . THR A 1 100 ? -1.955 -13.062 27.836 1.00 76.50 100 THR A N 1
ATOM 789 C CA . THR A 1 100 ? -1.312 -14.254 28.411 1.00 76.50 100 THR A CA 1
ATOM 790 C C . THR A 1 100 ? -0.405 -13.879 29.582 1.00 76.50 100 THR A C 1
ATOM 792 O O . THR A 1 100 ? -0.517 -14.463 30.659 1.00 76.50 100 THR A O 1
ATOM 795 N N . ILE A 1 101 ? 0.429 -12.848 29.414 1.00 78.75 101 ILE A N 1
ATOM 796 C CA . ILE A 1 101 ? 1.285 -12.315 30.487 1.00 78.75 101 ILE A CA 1
ATOM 797 C C . ILE A 1 101 ? 0.429 -11.805 31.655 1.00 78.75 101 ILE A C 1
ATOM 799 O O . ILE A 1 101 ? 0.718 -12.120 32.812 1.00 78.75 101 ILE A O 1
ATOM 803 N N . GLY A 1 102 ? -0.646 -11.066 31.361 1.00 71.50 102 GLY A N 1
ATOM 804 C CA . G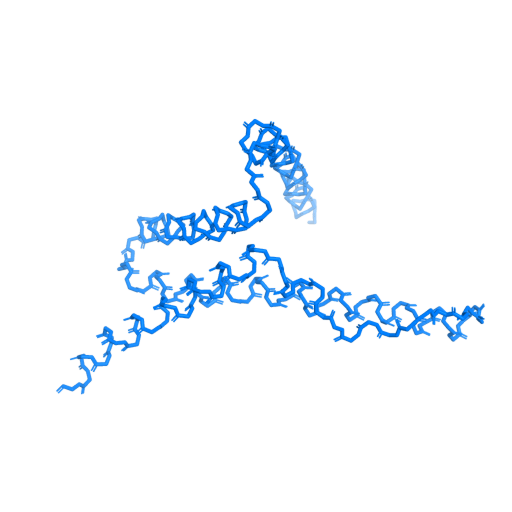LY A 1 102 ? -1.586 -10.554 32.359 1.00 71.50 102 GLY A CA 1
ATOM 805 C C . GLY A 1 102 ? -2.313 -11.657 33.134 1.00 71.50 102 GLY A C 1
ATOM 806 O O . GLY A 1 102 ? -2.475 -11.536 34.349 1.00 71.50 102 GLY A O 1
ATOM 807 N N . ARG A 1 103 ? -2.684 -12.758 32.467 1.00 71.94 103 ARG A N 1
ATOM 808 C CA . ARG A 1 103 ? -3.280 -13.940 33.109 1.00 71.94 103 ARG A CA 1
ATOM 809 C C . ARG A 1 103 ? -2.301 -14.607 34.076 1.00 71.94 103 ARG A C 1
ATOM 811 O O . ARG A 1 103 ? -2.687 -14.916 35.197 1.00 71.94 103 ARG A O 1
ATOM 818 N N . PHE A 1 104 ? -1.041 -14.772 33.667 1.00 69.75 104 PHE A N 1
ATOM 819 C CA . PHE A 1 104 ? 0.001 -15.377 34.503 1.00 69.75 104 PHE A CA 1
ATOM 820 C C . PHE A 1 104 ? 0.384 -14.522 35.719 1.00 69.75 104 PHE A C 1
ATOM 822 O O . PHE A 1 104 ? 0.618 -15.071 36.789 1.00 69.75 104 PHE A O 1
ATOM 829 N N . HIS A 1 105 ? 0.444 -13.193 35.578 1.00 67.31 105 HIS A N 1
ATOM 830 C CA . HIS A 1 105 ? 0.976 -12.318 36.634 1.00 67.31 105 HIS A CA 1
ATOM 831 C C . HIS A 1 105 ? -0.083 -11.682 37.540 1.00 67.31 105 HIS A C 1
ATOM 833 O O . HIS A 1 105 ? 0.253 -11.255 38.641 1.00 67.31 105 HIS A O 1
ATOM 839 N N . ARG A 1 106 ? -1.337 -11.541 37.091 1.00 67.00 106 ARG A N 1
ATOM 840 C CA . ARG A 1 106 ? -2.356 -10.754 37.815 1.00 67.00 106 ARG A CA 1
ATOM 841 C C . ARG A 1 106 ? -3.658 -11.500 38.099 1.00 67.00 106 ARG A C 1
ATOM 843 O O . ARG A 1 106 ? -4.581 -10.885 38.619 1.00 67.00 106 ARG A O 1
ATOM 850 N N . GLY A 1 107 ? -3.769 -12.782 37.736 1.00 61.47 107 GLY A N 1
ATOM 851 C CA . GLY A 1 107 ? -5.007 -13.553 37.927 1.00 61.47 107 GLY A CA 1
ATOM 852 C C . GLY A 1 107 ? -6.215 -12.976 37.175 1.00 61.47 107 GLY A C 1
ATOM 853 O O . GLY A 1 107 ? -7.356 -13.296 37.492 1.00 61.47 107 GLY A O 1
ATOM 854 N N . LEU A 1 108 ? -5.978 -12.105 36.186 1.00 62.44 108 LEU A N 1
ATOM 855 C CA . LEU A 1 108 ? -7.026 -11.514 35.363 1.00 62.44 108 LEU A CA 1
ATOM 856 C C . LEU A 1 108 ? -7.640 -12.609 34.483 1.00 62.44 108 LEU A C 1
ATOM 858 O O . LEU A 1 108 ? -6.944 -13.209 33.659 1.00 62.44 108 LEU A O 1
ATOM 862 N N . HIS A 1 109 ? -8.948 -12.831 34.622 1.00 61.25 109 HIS A N 1
ATOM 863 C CA . HIS A 1 109 ? -9.752 -13.574 33.653 1.00 61.25 109 HIS A CA 1
ATOM 864 C C . HIS A 1 109 ? -9.861 -12.741 32.368 1.00 61.25 109 HIS A C 1
ATOM 866 O O . HIS A 1 109 ? -10.841 -12.035 32.143 1.00 61.25 109 HIS A O 1
ATOM 872 N N . SER A 1 110 ? -8.806 -12.743 31.553 1.00 57.50 110 SER A N 1
ATOM 873 C CA . SER A 1 110 ? -8.834 -12.092 30.247 1.00 57.50 110 SER A CA 1
ATOM 874 C C . SER A 1 110 ? -9.740 -12.900 29.312 1.00 57.50 110 SER A C 1
ATOM 876 O O . SER A 1 110 ? -9.628 -14.123 29.236 1.00 57.50 110 SER A O 1
ATOM 878 N N . GLY A 1 111 ? -10.696 -12.209 28.679 1.00 61.22 111 GLY A N 1
ATOM 879 C CA . GLY A 1 111 ? -11.695 -12.797 27.781 1.00 61.22 111 GLY A CA 1
ATOM 880 C C . GLY A 1 111 ? -11.095 -13.528 26.575 1.00 61.22 111 GLY A C 1
ATOM 881 O O . GLY A 1 111 ? -9.875 -13.553 26.400 1.00 61.22 111 GLY A O 1
ATOM 882 N N . GLU A 1 112 ? -11.969 -14.125 25.755 1.00 63.25 112 GLU A N 1
ATOM 883 C CA . GLU A 1 112 ? -11.616 -15.021 24.642 1.00 63.25 112 GLU A CA 1
ATOM 884 C C . GLU A 1 112 ? -10.405 -14.547 23.823 1.00 63.25 112 GLU A C 1
ATOM 886 O O . GLU A 1 112 ? -10.255 -13.364 23.495 1.00 63.25 112 GLU A O 1
ATOM 891 N N . ILE A 1 113 ? -9.520 -15.499 23.511 1.00 63.06 113 ILE A N 1
ATOM 892 C CA . ILE A 1 113 ? -8.390 -15.291 22.605 1.00 63.06 113 ILE A CA 1
ATOM 893 C C . ILE A 1 113 ? -8.982 -14.892 21.258 1.00 63.06 113 ILE A C 1
ATOM 895 O O . ILE A 1 113 ? -9.725 -15.668 20.658 1.00 63.06 113 ILE A O 1
ATOM 899 N N . ASP A 1 114 ? -8.656 -13.693 20.780 1.00 61.19 114 ASP A N 1
ATOM 900 C CA . ASP A 1 114 ? -9.104 -13.277 19.459 1.00 61.19 114 ASP A CA 1
ATOM 901 C C . ASP A 1 114 ? -8.164 -13.902 18.424 1.00 61.19 114 ASP A C 1
ATOM 903 O O . ASP A 1 114 ? -7.036 -13.452 18.199 1.00 61.19 114 ASP A O 1
ATOM 907 N N . ILE A 1 115 ? -8.609 -15.025 17.861 1.00 59.97 115 ILE A N 1
ATOM 908 C CA . ILE A 1 115 ? -7.910 -15.758 16.800 1.00 59.97 115 ILE A CA 1
ATOM 909 C C . ILE A 1 115 ? -8.291 -15.171 15.425 1.00 59.97 115 ILE A C 1
ATOM 911 O O . ILE A 1 115 ? -7.740 -15.567 14.397 1.00 59.97 115 ILE A O 1
ATOM 915 N N . HIS A 1 116 ? -9.267 -14.257 15.350 1.00 53.84 116 HIS A N 1
ATOM 916 C CA . HIS A 1 116 ? -9.939 -13.906 14.102 1.00 53.84 116 HIS A CA 1
ATOM 917 C C . HIS A 1 116 ? -9.771 -12.440 13.712 1.00 53.84 116 HIS A C 1
ATOM 919 O O . HIS A 1 116 ? -10.565 -11.577 14.056 1.00 53.84 116 HIS A O 1
ATOM 925 N N . LYS A 1 117 ? -8.764 -12.219 12.851 1.00 55.28 117 LYS A N 1
ATOM 926 C CA . LYS A 1 117 ? -8.671 -11.252 11.734 1.00 55.28 117 LYS A CA 1
ATOM 927 C C . LYS A 1 117 ? -9.782 -10.180 11.639 1.00 55.28 117 LYS A C 1
ATOM 929 O O . LYS A 1 117 ? -10.420 -10.057 10.589 1.00 55.28 117 LYS A O 1
ATOM 934 N N . SER A 1 118 ? -9.969 -9.342 12.657 1.00 49.81 118 SER A N 1
ATOM 935 C CA . SER A 1 118 ? -10.938 -8.232 12.622 1.00 49.81 118 SER A CA 1
ATOM 936 C C . SER A 1 118 ? -10.681 -7.284 11.430 1.00 49.81 118 SER A C 1
ATOM 938 O O . SER A 1 118 ? -11.609 -6.771 10.806 1.00 49.81 118 SER A O 1
ATOM 940 N N . GLY A 1 119 ? -9.421 -7.181 10.982 1.00 53.62 119 GLY A N 1
ATOM 941 C CA . GLY A 1 119 ? -9.031 -6.413 9.792 1.00 53.62 119 GLY A CA 1
ATOM 942 C C . GLY A 1 119 ? -9.497 -6.975 8.437 1.00 53.62 119 GLY A C 1
ATOM 943 O O . GLY A 1 119 ? -9.592 -6.216 7.478 1.00 53.62 119 GLY A O 1
ATOM 944 N N . SER A 1 120 ? -9.846 -8.266 8.335 1.00 57.84 120 SER A N 1
ATOM 945 C CA . SER A 1 120 ? -10.172 -8.917 7.047 1.00 57.84 120 SER A CA 1
ATOM 946 C C . SER A 1 120 ? -11.507 -8.486 6.429 1.00 57.84 120 SER A C 1
ATOM 948 O O . SER A 1 120 ? -11.747 -8.714 5.246 1.00 57.84 120 SER A O 1
ATOM 950 N N . ARG A 1 121 ? -12.384 -7.848 7.216 1.00 65.69 121 ARG A N 1
ATOM 951 C CA . ARG A 1 121 ? -13.691 -7.350 6.755 1.00 65.69 121 ARG A CA 1
ATOM 952 C C . ARG A 1 121 ? -13.666 -5.879 6.337 1.00 65.69 121 ARG 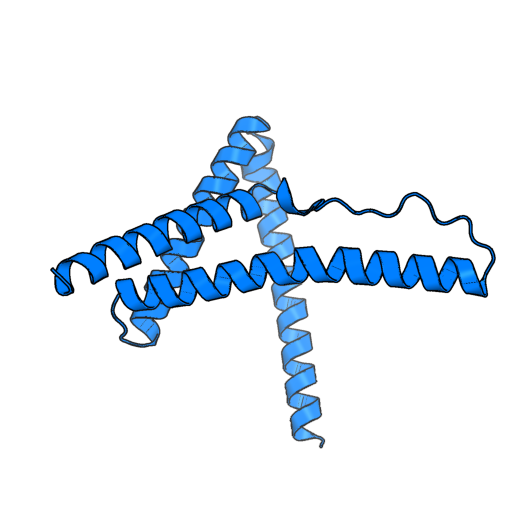A C 1
ATOM 954 O O . ARG A 1 121 ? -14.691 -5.375 5.860 1.00 65.69 121 ARG A O 1
ATOM 961 N N . HIS A 1 122 ? -12.535 -5.194 6.517 1.00 81.31 122 HIS A N 1
ATOM 962 C CA . HIS A 1 122 ? -12.420 -3.781 6.191 1.00 81.31 122 HIS A CA 1
ATOM 963 C C . HIS A 1 122 ? -12.452 -3.579 4.661 1.00 81.31 122 HIS A C 1
ATOM 965 O O . HIS A 1 122 ? -11.694 -4.248 3.958 1.00 81.31 122 HIS A O 1
ATOM 971 N N . PRO A 1 123 ? -13.280 -2.662 4.120 1.00 83.88 123 PRO A N 1
ATOM 972 C CA . PRO A 1 123 ? -13.365 -2.402 2.679 1.00 83.88 123 PRO A CA 1
ATOM 973 C C . PRO A 1 123 ? -12.007 -2.135 2.010 1.00 83.88 123 PRO A C 1
ATOM 975 O O . PRO A 1 123 ? -11.736 -2.717 0.968 1.00 83.88 123 PRO A O 1
ATOM 978 N N . PHE A 1 124 ? -11.129 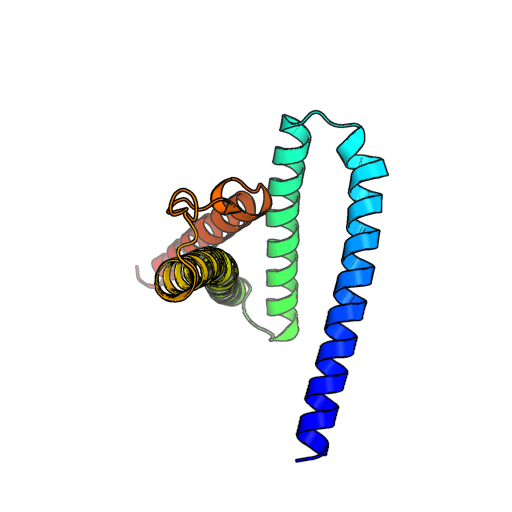-1.344 2.645 1.00 85.69 124 PHE A N 1
ATOM 979 C CA . PHE A 1 124 ? -9.744 -1.134 2.185 1.00 85.69 124 PHE A CA 1
ATOM 980 C C . PHE A 1 124 ? -8.968 -2.444 2.004 1.00 85.69 124 PHE A C 1
ATOM 982 O O . PHE A 1 124 ? -8.399 -2.669 0.949 1.00 85.69 124 PHE A O 1
ATOM 989 N N . PHE A 1 125 ? -9.000 -3.345 2.992 1.00 87.06 125 PHE A N 1
ATOM 990 C CA . PHE A 1 125 ? -8.283 -4.623 2.917 1.00 87.06 125 PHE A CA 1
ATOM 991 C C . PHE A 1 125 ? -8.760 -5.476 1.735 1.00 87.06 125 PHE A C 1
ATOM 993 O O . PHE A 1 125 ? -7.958 -6.082 1.030 1.00 87.06 125 PHE A O 1
ATOM 1000 N N . ILE A 1 126 ? -10.073 -5.488 1.493 1.00 89.31 126 ILE A N 1
ATOM 1001 C CA . ILE A 1 126 ? -10.670 -6.181 0.347 1.00 89.31 126 ILE A CA 1
ATOM 1002 C C . ILE A 1 126 ? -10.219 -5.528 -0.966 1.00 89.31 126 ILE A C 1
ATOM 1004 O O . ILE A 1 126 ? -9.835 -6.240 -1.889 1.00 89.31 126 ILE A O 1
ATOM 1008 N N . GLY A 1 127 ? -10.229 -4.194 -1.041 1.00 91.44 127 GLY A N 1
ATOM 1009 C CA . GLY A 1 127 ? -9.746 -3.441 -2.201 1.00 91.44 127 GLY A CA 1
ATOM 1010 C C . GLY A 1 127 ? -8.290 -3.751 -2.536 1.00 91.44 127 GLY A C 1
ATOM 1011 O O . GLY A 1 127 ? -8.010 -4.143 -3.666 1.00 91.44 127 GLY A O 1
ATOM 1012 N N . THR A 1 128 ? -7.398 -3.692 -1.545 1.00 92.88 128 THR A N 1
ATOM 1013 C CA . THR A 1 128 ? -5.975 -4.004 -1.731 1.00 92.88 128 THR A CA 1
ATOM 1014 C C . THR A 1 128 ? -5.753 -5.451 -2.151 1.00 92.88 128 THR A C 1
ATOM 1016 O O . THR A 1 128 ? -4.928 -5.723 -3.020 1.00 92.88 128 THR A O 1
ATOM 1019 N N . LEU A 1 129 ? -6.500 -6.406 -1.582 1.00 92.38 129 LEU A N 1
ATOM 1020 C CA . LEU A 1 129 ? -6.417 -7.802 -2.017 1.00 92.38 129 LEU A CA 1
ATOM 1021 C C . LEU A 1 129 ? -6.839 -7.972 -3.479 1.00 92.38 129 LEU A C 1
ATOM 1023 O O . LEU A 1 129 ? -6.156 -8.679 -4.220 1.00 92.38 129 LEU A O 1
ATOM 1027 N N . ILE A 1 130 ? -7.935 -7.330 -3.899 1.00 94.06 130 ILE A N 1
ATOM 1028 C CA . ILE A 1 130 ? -8.39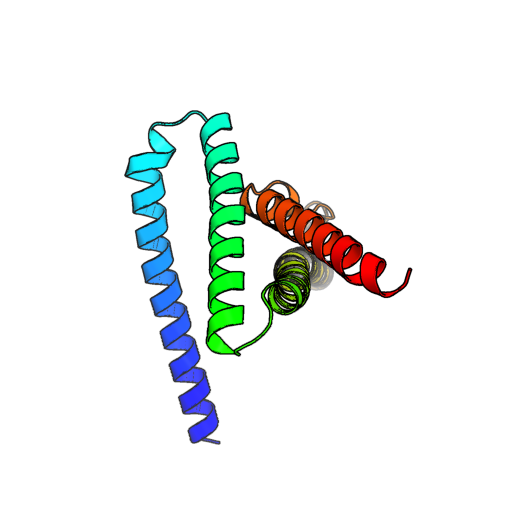5 -7.356 -5.295 1.00 94.06 130 ILE A CA 1
ATOM 1029 C C . ILE A 1 130 ? -7.317 -6.770 -6.207 1.00 94.06 130 ILE A C 1
ATOM 1031 O O . ILE A 1 130 ? -6.934 -7.421 -7.178 1.00 94.06 130 ILE A O 1
ATOM 1035 N N . PHE A 1 131 ? -6.795 -5.589 -5.870 1.00 96.12 131 PHE A N 1
ATOM 1036 C CA . PHE A 1 131 ? -5.738 -4.933 -6.632 1.00 96.12 131 PHE A CA 1
ATOM 1037 C C . PHE A 1 131 ? -4.499 -5.820 -6.766 1.00 96.12 131 PHE A C 1
ATOM 1039 O O . PHE A 1 131 ? -4.071 -6.096 -7.882 1.00 96.12 131 PHE A O 1
ATOM 1046 N N . CYS A 1 132 ? -3.966 -6.337 -5.655 1.00 95.19 132 CYS A N 1
ATOM 1047 C CA . CYS A 1 132 ? -2.772 -7.181 -5.672 1.00 95.19 132 CYS A CA 1
ATOM 1048 C C . CYS A 1 132 ? -2.998 -8.482 -6.454 1.00 95.19 132 CYS A C 1
ATOM 1050 O O . CYS A 1 132 ? -2.121 -8.908 -7.198 1.00 95.19 132 CYS A O 1
ATOM 1052 N N . THR A 1 133 ? -4.171 -9.109 -6.321 1.00 94.81 133 THR A N 1
ATOM 1053 C CA . THR A 1 133 ? -4.487 -10.350 -7.048 1.00 94.81 133 THR A CA 1
ATOM 1054 C C . THR A 1 133 ? -4.535 -10.098 -8.552 1.00 94.81 133 THR A C 1
ATOM 1056 O O . THR A 1 133 ? -3.871 -10.793 -9.316 1.00 94.81 133 THR A O 1
ATOM 1059 N N . VAL A 1 134 ? -5.284 -9.080 -8.986 1.00 96.25 134 VAL A N 1
ATOM 1060 C CA . VAL A 1 134 ? -5.396 -8.720 -10.406 1.00 96.25 134 VAL A CA 1
ATOM 1061 C C . VAL A 1 134 ? -4.050 -8.246 -10.958 1.00 96.25 134 VAL A C 1
ATOM 1063 O O . VAL A 1 134 ? -3.668 -8.642 -12.058 1.00 96.25 134 VAL A O 1
ATOM 1066 N N . GLY A 1 135 ? -3.304 -7.453 -10.188 1.00 95.88 135 GLY A N 1
ATOM 1067 C CA . GLY A 1 135 ? -1.979 -6.961 -10.552 1.00 95.88 135 GLY A CA 1
ATOM 1068 C C . GLY A 1 135 ? -0.994 -8.100 -10.788 1.00 95.88 135 GLY A C 1
ATOM 1069 O O . GLY A 1 135 ? -0.412 -8.186 -11.865 1.00 95.88 135 GLY A O 1
ATOM 1070 N N . LEU A 1 136 ? -0.870 -9.031 -9.838 1.00 95.94 136 LEU A N 1
ATOM 1071 C CA . LEU A 1 136 ? 0.021 -10.187 -9.973 1.00 95.94 136 LEU A CA 1
ATOM 1072 C C . LEU A 1 136 ? -0.387 -11.115 -11.121 1.00 95.94 136 LEU A C 1
ATOM 1074 O O . LEU A 1 136 ? 0.487 -11.584 -11.845 1.00 95.94 136 LEU A O 1
ATOM 1078 N N . LEU A 1 137 ? -1.687 -11.346 -11.334 1.00 96.38 137 LEU A N 1
ATOM 1079 C CA . LEU A 1 137 ? -2.166 -12.108 -12.493 1.00 96.38 137 LEU A CA 1
ATOM 1080 C C . LEU A 1 137 ? -1.803 -11.420 -13.814 1.00 96.38 137 LEU A C 1
ATOM 1082 O O . LEU A 1 137 ? -1.378 -12.089 -14.751 1.00 96.38 137 LEU A O 1
ATOM 1086 N N . THR A 1 138 ? -1.923 -10.092 -13.874 1.00 95.19 138 THR A N 1
ATOM 1087 C CA . THR A 1 138 ? -1.551 -9.293 -15.051 1.00 95.19 138 THR A CA 1
ATOM 1088 C C . THR A 1 138 ? -0.053 -9.384 -15.323 1.00 95.19 138 THR A C 1
ATOM 1090 O O . THR A 1 138 ? 0.349 -9.628 -16.456 1.00 95.19 138 THR A O 1
ATOM 1093 N N . VAL A 1 139 ? 0.777 -9.250 -14.284 1.00 95.50 139 VAL A N 1
ATOM 1094 C CA . VAL A 1 139 ? 2.233 -9.407 -14.391 1.00 95.50 139 VAL A CA 1
ATOM 1095 C C . VAL A 1 139 ? 2.599 -10.815 -14.854 1.00 95.50 139 VAL A C 1
ATOM 1097 O O . VAL A 1 139 ? 3.416 -10.968 -15.760 1.00 95.50 139 VAL A O 1
ATOM 1100 N N . PHE A 1 140 ? 1.979 -11.843 -14.272 1.00 94.31 140 PHE A N 1
ATOM 1101 C CA . PHE A 1 140 ? 2.232 -13.227 -14.654 1.00 94.31 140 PHE A CA 1
ATOM 1102 C C . PHE A 1 140 ? 1.851 -13.477 -16.114 1.00 94.31 140 PHE A C 1
ATOM 1104 O O . PHE A 1 140 ? 2.661 -14.012 -16.859 1.00 94.31 140 PHE A O 1
ATOM 1111 N N . ALA A 1 141 ? 0.668 -13.036 -16.549 1.00 94.31 141 ALA A N 1
ATOM 1112 C CA . ALA A 1 141 ? 0.230 -13.160 -17.937 1.00 94.31 141 ALA A CA 1
ATOM 1113 C C . ALA A 1 141 ? 1.153 -12.409 -18.910 1.00 94.31 141 ALA A C 1
ATOM 1115 O O . ALA A 1 141 ? 1.484 -12.938 -19.970 1.00 94.31 141 ALA A O 1
ATOM 1116 N N . TYR A 1 142 ? 1.604 -11.207 -18.535 1.00 93.94 142 TYR A N 1
ATOM 1117 C CA . TYR A 1 142 ? 2.543 -10.426 -19.334 1.00 93.94 142 TYR A CA 1
ATOM 1118 C C . TYR A 1 142 ? 3.866 -11.179 -19.513 1.00 93.94 142 TYR A C 1
ATOM 1120 O O . TYR A 1 142 ? 4.285 -11.427 -20.640 1.00 93.94 142 TYR A O 1
ATOM 1128 N N . TYR A 1 143 ? 4.490 -11.621 -18.418 1.00 92.25 143 TYR A N 1
ATOM 1129 C CA . TYR A 1 143 ? 5.781 -12.309 -18.481 1.00 92.25 143 TYR A CA 1
ATOM 1130 C C . TYR A 1 143 ? 5.706 -13.717 -19.061 1.00 92.25 143 TYR A C 1
ATOM 1132 O O . TYR A 1 143 ? 6.645 -14.143 -19.726 1.00 92.25 143 TYR A O 1
ATOM 1140 N N . PHE A 1 144 ? 4.589 -14.421 -18.878 1.00 90.69 144 PHE A N 1
ATOM 1141 C CA . PHE A 1 144 ? 4.384 -15.741 -19.468 1.00 90.69 144 PHE A CA 1
ATOM 1142 C C . PHE A 1 144 ? 4.470 -15.694 -20.997 1.00 90.69 144 PHE A C 1
ATOM 1144 O O . PHE A 1 144 ? 5.055 -16.592 -21.593 1.00 90.69 144 PHE A O 1
ATOM 1151 N N . SER A 1 145 ? 3.988 -14.613 -21.622 1.00 88.06 145 SER A N 1
ATOM 1152 C CA . SER A 1 145 ? 4.046 -14.454 -23.082 1.00 88.06 145 SER A CA 1
ATOM 1153 C C . SER A 1 145 ? 5.461 -14.316 -23.656 1.00 88.06 145 SER A C 1
ATOM 1155 O O . SER A 1 145 ? 5.646 -14.538 -24.843 1.00 88.06 145 SER A O 1
ATOM 1157 N N . TYR A 1 146 ? 6.461 -13.984 -22.834 1.00 85.19 146 TYR A N 1
ATOM 1158 C CA . TYR A 1 146 ? 7.871 -13.946 -23.244 1.00 85.19 146 TYR A CA 1
ATOM 1159 C C . TYR A 1 146 ? 8.589 -15.290 -23.072 1.00 85.19 146 TYR A C 1
ATOM 1161 O O . TYR A 1 146 ? 9.708 -15.452 -23.556 1.00 85.19 146 TYR A O 1
ATOM 1169 N N . VAL A 1 147 ? 7.987 -16.224 -22.332 1.00 79.88 147 VAL A N 1
ATOM 1170 C CA . VAL A 1 147 ? 8.556 -17.552 -22.056 1.00 79.88 147 VAL A CA 1
ATOM 1171 C C . VAL A 1 147 ? 8.087 -18.587 -23.087 1.00 79.88 147 VAL A C 1
ATOM 1173 O O . VAL A 1 147 ? 8.773 -19.587 -23.293 1.00 79.88 147 VAL A O 1
ATOM 1176 N N . THR A 1 148 ? 6.941 -18.349 -23.730 1.00 57.94 148 THR A N 1
ATOM 1177 C CA . THR A 1 148 ? 6.382 -19.148 -24.836 1.00 57.94 148 THR A CA 1
ATOM 1178 C C . THR A 1 148 ? 6.710 -18.550 -26.190 1.00 57.94 148 THR A C 1
ATOM 1180 O O . THR A 1 148 ? 7.116 -19.321 -27.085 1.00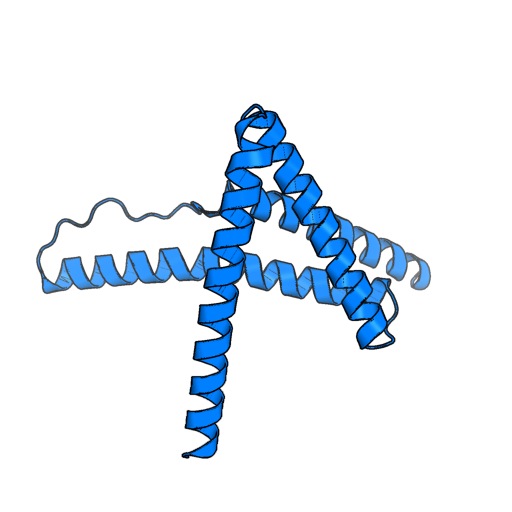 57.94 148 THR A O 1
#

pLDDT: mean 84.99, std 11.2, range [49.81, 96.56]

Foldseek 3Di:
DVVVVVVVVVVVVVVVVVVVVVVVVVVCCCVPPVVVDDPVVSLVCLLVVLLVVLLVVLVVQCVVVVHDSLVSLLVSLVVLVCVLVVCLPVVLVVVQVVLVVCCVPPVDPDDDRCPDRPVCPRSNNVSSVVSSVVSVVVSCVVVVVVVD